Protein AF-0000000068223563 (afdb_homodimer)

Sequence (160 aa):
MSKMTKLEMKSIIRSLLTSSNFVLRIDDLERDFKELVGYELSYNKFKSKSTEEYLRTIPDVCQIQGTGPSALKNNTDARVMSKMTKLEMKSIIRSLLTSSNFVLRIDDLERDFKELVGYELSYNKFKSKSTEEYLRTIPDVCQIQGTGPSALKNNTDARV

Organism: Rhynchophorus ferrugineus (NCBI:txid354439)

Foldseek 3Di:
DPPQDPVNVVVVVVVCVVPDQDWAFLVNVQVVCCVVVVDGDPLVVVVDPDSVRSVVVCVVQWDWDDDDSTTIDGPPPDPD/DPPQDPVNVVVVVVVCVVPDQDWAFLVNVQVVCCVVVVDGDPLVVVVDDDSVRSVVVCVVAWDWDDDDSTTIDGPPPVPD

Structure (mmCIF, N/CA/C/O backbone):
data_AF-0000000068223563-model_v1
#
loop_
_entity.id
_entity.type
_entity.pdbx_description
1 polymer 'HTH OST-type domain-containing protein'
#
loop_
_atom_site.group_PDB
_atom_site.id
_atom_site.type_symbol
_atom_site.label_atom_id
_atom_site.label_alt_id
_atom_site.label_comp_id
_atom_site.label_asym_id
_atom_site.label_entity_id
_atom_site.label_seq_id
_atom_site.pdbx_PDB_ins_code
_atom_site.Cartn_x
_atom_site.Cartn_y
_atom_site.Cartn_z
_atom_site.occupancy
_atom_site.B_iso_or_equiv
_atom_site.auth_seq_id
_atom_site.auth_comp_id
_atom_site.auth_asym_id
_atom_site.auth_atom_id
_atom_site.pdbx_PDB_model_num
ATOM 1 N N . MET A 1 1 ? -9.805 30.484 8.617 1 46.47 1 MET A N 1
ATOM 2 C CA . MET A 1 1 ? -9 29.328 8.258 1 46.47 1 MET A CA 1
ATOM 3 C C . MET A 1 1 ? -8.008 28.984 9.367 1 46.47 1 MET A C 1
ATOM 5 O O . MET A 1 1 ? -7.148 29.797 9.703 1 46.47 1 MET A O 1
ATOM 9 N N . SER A 1 2 ? -8.516 28.234 10.305 1 57.44 2 SER A N 1
ATOM 10 C CA . SER A 1 2 ? -7.848 28 11.578 1 57.44 2 SER A CA 1
ATOM 11 C C . SER A 1 2 ? -6.41 27.531 11.367 1 57.44 2 SER A C 1
ATOM 13 O O . SER A 1 2 ? -6.109 26.859 10.375 1 57.44 2 SER A O 1
ATOM 15 N N . LYS A 1 3 ? -5.422 28.297 11.898 1 77.06 3 LYS A N 1
ATOM 16 C CA . LYS A 1 3 ? -3.973 28.25 11.75 1 77.06 3 LYS A CA 1
ATOM 17 C C . LYS A 1 3 ? -3.416 26.891 12.172 1 77.06 3 LYS A C 1
ATOM 19 O O . LYS A 1 3 ? -3.242 26.625 13.359 1 77.06 3 LYS A O 1
ATOM 24 N N . MET A 1 4 ? -3.672 25.828 11.383 1 87.81 4 MET A N 1
ATOM 25 C CA . MET A 1 4 ? -3.047 24.547 11.727 1 87.81 4 MET A CA 1
ATOM 26 C C . MET A 1 4 ? -1.539 24.703 11.875 1 87.81 4 MET A C 1
ATOM 28 O O . MET A 1 4 ? -0.876 25.266 11.008 1 87.81 4 MET A O 1
ATOM 32 N N . THR A 1 5 ? -1.103 24.359 13.102 1 92.12 5 THR A N 1
ATOM 33 C CA . THR A 1 5 ? 0.333 24.438 13.352 1 92.12 5 THR A CA 1
ATOM 34 C C . THR A 1 5 ? 1.058 23.25 12.719 1 92.12 5 THR A C 1
ATOM 36 O O . THR A 1 5 ? 0.427 22.25 12.344 1 92.12 5 THR A O 1
ATOM 39 N N . LYS A 1 6 ? 2.354 23.359 12.656 1 91.69 6 LYS A N 1
ATOM 40 C CA . LYS A 1 6 ? 3.174 22.281 12.125 1 91.69 6 LYS A CA 1
ATOM 41 C C . LYS A 1 6 ? 3.037 21.016 12.984 1 91.69 6 LYS A C 1
ATOM 43 O O . LYS A 1 6 ? 2.953 19.906 12.461 1 91.69 6 LYS A O 1
ATOM 48 N N . LEU A 1 7 ? 3.002 21.219 14.312 1 94.44 7 LEU A N 1
ATOM 49 C CA . LEU A 1 7 ? 2.883 20.094 15.242 1 94.44 7 LEU A CA 1
ATOM 50 C C . LEU A 1 7 ? 1.538 19.391 15.086 1 94.44 7 LEU A C 1
ATOM 52 O O . LEU A 1 7 ? 1.464 18.172 15.133 1 94.44 7 LEU A O 1
ATOM 56 N N . GLU A 1 8 ? 0.519 20.172 14.922 1 94.12 8 GLU A N 1
ATOM 57 C CA . GLU A 1 8 ? -0.812 19.594 14.719 1 94.12 8 GLU A CA 1
ATOM 58 C C . GLU A 1 8 ? -0.884 18.812 13.414 1 94.12 8 GLU A C 1
ATOM 60 O O . GLU A 1 8 ? -1.431 17.703 13.383 1 94.12 8 GLU A O 1
ATOM 65 N N . MET A 1 9 ? -0.37 19.391 12.352 1 94.38 9 MET A N 1
ATOM 66 C CA . MET A 1 9 ? -0.357 18.703 11.062 1 94.38 9 MET A CA 1
ATOM 67 C C . MET A 1 9 ? 0.389 17.391 11.148 1 94.38 9 MET A C 1
ATOM 69 O O . MET A 1 9 ? -0.107 16.359 10.688 1 94.38 9 MET A O 1
ATOM 73 N N . LYS A 1 10 ? 1.555 17.406 11.797 1 94.44 10 LYS A N 1
ATOM 74 C CA . LYS A 1 10 ? 2.369 16.203 11.992 1 94.44 10 LYS A CA 1
ATOM 75 C C . LYS A 1 10 ? 1.602 15.141 12.758 1 94.44 10 LYS A C 1
ATOM 77 O O . LYS A 1 10 ? 1.634 13.961 12.398 1 94.44 10 LYS A O 1
ATOM 82 N N . SER A 1 11 ? 0.894 15.523 13.766 1 95.81 11 SER A N 1
ATOM 83 C CA . SER A 1 11 ? 0.122 14.602 14.594 1 95.81 11 SER A CA 1
ATOM 84 C C . SER A 1 11 ? -1.007 13.961 13.789 1 95.81 11 SER A C 1
ATOM 86 O O . SER A 1 11 ? -1.275 12.766 13.938 1 95.81 11 SER A O 1
ATOM 88 N N . ILE A 1 12 ? -1.65 14.781 13.008 1 96.31 12 ILE A N 1
ATOM 89 C CA . ILE A 1 12 ? -2.75 14.281 12.188 1 96.31 12 ILE A CA 1
ATOM 90 C C . ILE A 1 12 ? -2.219 13.273 11.18 1 96.31 12 ILE A C 1
ATOM 92 O O . ILE A 1 12 ? -2.795 12.195 11.008 1 96.31 12 ILE A O 1
ATOM 96 N N . ILE A 1 13 ? -1.101 13.594 10.516 1 95.06 13 ILE A N 1
ATOM 97 C CA . ILE A 1 13 ? -0.499 12.695 9.539 1 95.06 13 ILE A CA 1
ATOM 98 C C . ILE A 1 13 ? -0.09 11.391 10.211 1 95.06 13 ILE A C 1
ATOM 100 O O . ILE A 1 13 ? -0.344 10.305 9.688 1 95.06 13 ILE A O 1
ATOM 104 N N . ARG A 1 14 ? 0.455 11.516 11.375 1 94.94 14 ARG A N 1
ATOM 105 C CA . ARG A 1 14 ? 0.812 10.328 12.141 1 94.94 14 ARG A CA 1
ATOM 106 C C . ARG A 1 14 ? -0.417 9.469 12.43 1 94.94 14 ARG A C 1
ATOM 108 O O . ARG A 1 14 ? -0.38 8.242 12.266 1 94.94 14 ARG A O 1
ATOM 115 N N . SER A 1 15 ? -1.496 10.07 12.867 1 95.31 15 SER A N 1
ATOM 116 C CA . SER A 1 15 ? -2.738 9.359 13.164 1 95.31 15 SER A CA 1
ATOM 117 C C . SER A 1 15 ? -3.275 8.641 11.93 1 95.31 15 SER A C 1
ATOM 119 O O . SER A 1 15 ? -3.693 7.488 12.016 1 95.31 15 SER A O 1
ATOM 121 N N . LEU A 1 16 ? -3.26 9.344 10.82 1 94.12 16 LEU A N 1
ATOM 122 C CA . LEU A 1 16 ? -3.76 8.766 9.57 1 94.12 16 LEU A CA 1
ATOM 123 C C . LEU A 1 16 ? -2.898 7.59 9.133 1 94.12 16 LEU A C 1
ATOM 125 O O . LEU A 1 16 ? -3.422 6.551 8.719 1 94.12 16 LEU A O 1
ATOM 129 N N . LEU A 1 17 ? -1.614 7.715 9.219 1 92.06 17 LEU A N 1
ATOM 130 C CA . LEU A 1 17 ? -0.711 6.652 8.797 1 92.06 17 LEU A CA 1
ATOM 131 C C . LEU A 1 17 ? -0.852 5.426 9.688 1 92.06 17 LEU A C 1
ATOM 133 O O . LEU A 1 17 ? -0.76 4.293 9.219 1 92.06 17 LEU A O 1
ATOM 137 N N . THR A 1 18 ? -1.112 5.66 10.961 1 92 18 THR A N 1
ATOM 138 C CA . THR A 1 18 ? -1.263 4.574 11.922 1 92 18 THR A CA 1
ATOM 139 C C . THR A 1 18 ? -2.607 3.875 11.742 1 92 18 THR A C 1
ATOM 141 O O . THR A 1 18 ? -2.723 2.668 11.969 1 92 18 THR A O 1
ATOM 144 N N . SER A 1 19 ? -3.559 4.535 11.227 1 90.81 19 SER A N 1
ATOM 145 C CA . SER A 1 19 ? -4.898 3.98 11.086 1 90.81 19 SER A CA 1
ATOM 146 C C . SER A 1 19 ? -5.129 3.457 9.672 1 90.81 19 SER A C 1
ATOM 148 O O . SER A 1 19 ? -6.082 2.711 9.43 1 90.81 19 SER A O 1
ATOM 150 N N . SER A 1 20 ? -4.355 3.91 8.734 1 86.38 20 SER A N 1
ATOM 151 C CA . SER A 1 20 ? -4.562 3.607 7.324 1 86.38 20 SER A CA 1
ATOM 152 C C . SER A 1 20 ? -4.254 2.145 7.02 1 86.38 20 SER A C 1
ATOM 154 O O . SER A 1 20 ? -3.41 1.534 7.68 1 86.38 20 SER A O 1
ATOM 156 N N . ASN A 1 21 ? -4.949 1.688 5.98 1 79.38 21 ASN A N 1
ATOM 157 C CA . ASN A 1 21 ? -4.633 0.375 5.43 1 79.38 21 ASN A CA 1
ATOM 158 C C . ASN A 1 21 ? -3.475 0.446 4.438 1 79.38 21 ASN A C 1
ATOM 160 O O . ASN A 1 21 ? -3.582 1.098 3.398 1 79.38 21 ASN A O 1
ATOM 164 N N . PHE A 1 22 ? -2.432 -0.048 4.742 1 82.06 22 PHE A N 1
ATOM 165 C CA . PHE A 1 22 ? -1.317 -0.177 3.809 1 82.06 22 PHE A CA 1
ATOM 166 C C . PHE A 1 22 ? -1.54 -1.346 2.857 1 82.06 22 PHE A C 1
ATOM 168 O O . PHE A 1 22 ? -1.974 -2.42 3.277 1 82.06 22 PHE A O 1
ATOM 175 N N . VAL A 1 23 ? -1.379 -1.021 1.624 1 84.25 23 VAL A N 1
ATOM 176 C CA . VAL A 1 23 ? -1.665 -2.033 0.614 1 84.25 23 VAL A CA 1
ATOM 177 C C . VAL A 1 23 ? -0.452 -2.215 -0.295 1 84.25 23 VAL A C 1
ATOM 179 O O . VAL A 1 23 ? 0.414 -1.34 -0.366 1 84.25 23 VAL A O 1
ATOM 182 N N . LEU A 1 24 ? -0.433 -3.377 -0.902 1 87.56 24 LEU A N 1
ATOM 183 C CA . LEU A 1 24 ? 0.516 -3.67 -1.971 1 87.56 24 LEU A CA 1
ATOM 184 C C . LEU A 1 24 ? -0.171 -3.643 -3.332 1 87.56 24 LEU A C 1
ATOM 186 O O . LEU A 1 24 ? -1.256 -4.203 -3.496 1 87.56 24 LEU A O 1
ATOM 190 N N . ARG A 1 25 ? 0.323 -2.854 -4.32 1 84.19 25 ARG A N 1
ATOM 191 C CA . ARG A 1 25 ? -0.25 -2.871 -5.66 1 84.19 25 ARG A CA 1
ATOM 192 C C . ARG A 1 25 ? 0.005 -4.211 -6.348 1 84.19 25 ARG A C 1
ATOM 194 O O . ARG A 1 25 ? 1.053 -4.828 -6.145 1 84.19 25 ARG A O 1
ATOM 201 N N . ILE A 1 26 ? -0.936 -4.621 -7.242 1 89.31 26 ILE A N 1
ATOM 202 C CA . ILE A 1 26 ? -0.831 -5.898 -7.945 1 89.31 26 ILE A CA 1
ATOM 203 C C . ILE A 1 26 ? 0.403 -5.891 -8.844 1 89.31 26 ILE A C 1
ATOM 205 O O . ILE A 1 26 ? 1.102 -6.898 -8.961 1 89.31 26 ILE A O 1
ATOM 209 N N . ASP A 1 27 ? 0.714 -4.75 -9.445 1 89.19 27 ASP A N 1
ATOM 210 C CA . ASP A 1 27 ? 1.879 -4.664 -10.32 1 89.19 27 ASP A CA 1
ATOM 211 C C . ASP A 1 27 ? 3.168 -4.926 -9.539 1 89.19 27 ASP A C 1
ATOM 213 O O . ASP A 1 27 ? 4.117 -5.5 -10.078 1 89.19 27 ASP A O 1
ATOM 217 N N . ASP A 1 28 ? 3.197 -4.434 -8.297 1 88.19 28 ASP A N 1
ATOM 218 C CA . ASP A 1 28 ? 4.348 -4.707 -7.445 1 88.19 28 ASP A CA 1
ATOM 219 C C . ASP A 1 28 ? 4.484 -6.207 -7.176 1 88.19 28 ASP A C 1
ATOM 221 O O . ASP A 1 28 ? 5.59 -6.75 -7.227 1 88.19 28 ASP A O 1
ATOM 225 N N . LEU A 1 29 ? 3.389 -6.816 -6.934 1 91.75 29 LEU A N 1
ATOM 226 C CA . LEU A 1 29 ? 3.398 -8.258 -6.707 1 91.75 29 LEU A CA 1
ATOM 227 C C . LEU A 1 29 ? 3.871 -9 -7.949 1 91.75 29 LEU A C 1
ATOM 229 O O . LEU A 1 29 ? 4.68 -9.93 -7.855 1 91.75 29 LEU A O 1
ATOM 233 N N . GLU A 1 30 ? 3.35 -8.578 -9.094 1 93.94 30 GLU A N 1
ATOM 234 C CA . GLU A 1 30 ? 3.748 -9.195 -10.352 1 93.94 30 GLU A CA 1
ATOM 235 C C . GLU A 1 30 ? 5.25 -9.047 -10.586 1 93.94 30 GLU A C 1
ATOM 237 O O . GLU A 1 30 ? 5.914 -10 -11 1 93.94 30 GLU A O 1
ATOM 242 N N . ARG A 1 31 ? 5.715 -7.855 -10.312 1 93.75 31 ARG A N 1
ATOM 243 C CA . ARG A 1 31 ? 7.145 -7.586 -10.461 1 93.75 31 ARG A CA 1
ATOM 244 C C . ARG A 1 31 ? 7.965 -8.453 -9.516 1 93.75 31 ARG A C 1
ATOM 246 O O . ARG A 1 31 ? 8.93 -9.102 -9.938 1 93.75 31 ARG A O 1
ATOM 253 N N . ASP A 1 32 ? 7.625 -8.516 -8.242 1 93.5 32 ASP A N 1
ATOM 254 C CA . ASP A 1 32 ? 8.336 -9.312 -7.246 1 93.5 32 ASP A CA 1
ATOM 255 C C . ASP A 1 32 ? 8.297 -10.797 -7.602 1 93.5 32 ASP A C 1
ATOM 257 O O . ASP A 1 32 ? 9.297 -11.5 -7.43 1 93.5 32 ASP A O 1
ATOM 261 N N . PHE A 1 33 ? 7.16 -11.227 -8.094 1 96.19 33 PHE A N 1
ATOM 262 C CA . PHE A 1 33 ? 7.012 -12.617 -8.5 1 96.19 33 PHE A CA 1
ATOM 263 C C . PHE A 1 33 ? 7.969 -12.945 -9.641 1 96.19 33 PHE A C 1
ATOM 265 O O . PHE A 1 33 ? 8.703 -13.938 -9.578 1 96.19 33 PHE A O 1
ATOM 272 N N . LYS A 1 34 ? 7.992 -12.18 -10.695 1 96.44 34 LYS A N 1
ATOM 273 C CA . LYS A 1 34 ? 8.867 -12.375 -11.852 1 96.44 34 LYS A CA 1
ATOM 274 C C . LYS A 1 34 ? 10.336 -12.367 -11.438 1 96.44 34 LYS A C 1
ATOM 276 O O . LYS A 1 34 ? 11.133 -13.172 -11.922 1 96.44 34 LYS A O 1
ATOM 281 N N . GLU A 1 35 ? 10.633 -11.477 -10.555 1 95.75 35 GLU A N 1
ATOM 282 C CA . GLU A 1 35 ? 12.008 -11.383 -10.078 1 95.75 35 GLU A CA 1
ATOM 283 C C . GLU A 1 35 ? 12.406 -12.633 -9.297 1 95.75 35 GLU A C 1
ATOM 285 O O . GLU A 1 35 ? 13.539 -13.102 -9.398 1 95.75 35 GLU A O 1
ATOM 290 N N . LEU A 1 36 ? 11.5 -13.18 -8.508 1 94.44 36 LEU A N 1
ATOM 291 C CA . LEU A 1 36 ? 11.758 -14.328 -7.645 1 94.44 36 LEU A CA 1
ATOM 292 C C . LEU A 1 36 ? 11.742 -15.625 -8.453 1 94.44 36 LEU A C 1
ATOM 294 O O . LEU A 1 36 ? 12.617 -16.484 -8.281 1 94.44 36 LEU A O 1
ATOM 298 N N . VAL A 1 37 ? 10.766 -15.805 -9.305 1 94.56 37 VAL 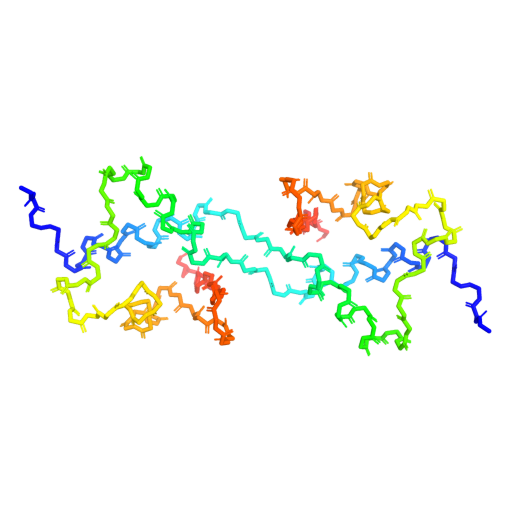A N 1
ATOM 299 C CA . VAL A 1 37 ? 10.516 -17.078 -9.969 1 94.56 37 VAL A CA 1
ATOM 300 C C . VAL A 1 37 ? 11.141 -17.062 -11.367 1 94.56 37 VAL A C 1
ATOM 302 O O . VAL A 1 37 ? 11.531 -18.109 -11.883 1 94.56 37 VAL A O 1
ATOM 305 N N . GLY A 1 38 ? 11.18 -15.883 -12.016 1 94.62 38 GLY A N 1
ATOM 306 C CA . GLY A 1 38 ? 11.805 -15.75 -13.32 1 94.62 38 GLY A CA 1
ATOM 307 C C . GLY A 1 38 ? 10.805 -15.695 -14.461 1 94.62 38 GLY A C 1
ATOM 308 O O . GLY A 1 38 ? 11.172 -15.445 -15.602 1 94.62 38 GLY A O 1
ATOM 309 N N . TYR A 1 39 ? 9.602 -16.062 -14.203 1 92.44 39 TYR A N 1
ATOM 310 C CA . TYR A 1 39 ? 8.547 -15.953 -15.211 1 92.44 39 TYR A CA 1
ATOM 311 C C . TYR A 1 39 ? 7.32 -15.25 -14.656 1 92.44 39 TYR A C 1
ATOM 313 O O . TYR A 1 39 ? 7.211 -15.047 -13.445 1 92.44 39 TYR A O 1
ATOM 321 N N . GLU A 1 40 ? 6.418 -14.812 -15.586 1 94.12 40 GLU A N 1
ATOM 322 C CA . GLU A 1 40 ? 5.199 -14.109 -15.195 1 94.12 40 GLU A CA 1
ATOM 323 C C . GLU A 1 40 ? 4.254 -15.031 -14.438 1 94.12 40 GLU A C 1
ATOM 325 O O . GLU A 1 40 ? 4.297 -16.25 -14.602 1 94.12 40 GLU A O 1
ATOM 330 N N . LEU A 1 41 ? 3.398 -14.375 -13.586 1 93.94 41 LEU A N 1
ATOM 331 C CA . LEU A 1 41 ? 2.381 -15.133 -12.875 1 93.94 41 LEU A CA 1
ATOM 332 C C . LEU A 1 41 ? 1.484 -15.891 -13.844 1 93.94 41 LEU A C 1
ATOM 334 O O . LEU A 1 41 ? 0.933 -15.305 -14.773 1 93.94 41 LEU A O 1
ATOM 338 N N . SER A 1 42 ? 1.405 -17.188 -13.75 1 92.69 42 SER A N 1
ATOM 339 C CA . SER A 1 42 ? 0.696 -18.078 -14.672 1 92.69 42 SER A CA 1
ATOM 340 C C . SER A 1 42 ? -0.788 -18.156 -14.336 1 92.69 42 SER A C 1
ATOM 342 O O . SER A 1 42 ? -1.352 -19.234 -14.234 1 92.69 42 SER A O 1
ATOM 344 N N . TYR A 1 43 ? -1.493 -17.016 -14.133 1 92.38 43 TYR A N 1
ATOM 345 C CA . TYR A 1 43 ? -2.902 -17 -13.758 1 92.38 43 TYR A CA 1
ATOM 346 C C . TYR A 1 43 ? -3.756 -17.688 -14.82 1 92.38 43 TYR A C 1
ATOM 348 O O . TYR A 1 43 ? -4.801 -18.266 -14.508 1 92.38 43 TYR A O 1
ATOM 356 N N . ASN A 1 44 ? -3.262 -17.703 -16.125 1 92.5 44 ASN A N 1
ATOM 357 C CA . ASN A 1 44 ? -4.023 -18.281 -17.219 1 92.5 44 ASN A CA 1
ATOM 358 C C . ASN A 1 44 ? -4.141 -19.797 -17.078 1 92.5 44 ASN A C 1
ATOM 360 O O . ASN A 1 44 ? -5.129 -20.391 -17.516 1 92.5 44 ASN A O 1
ATOM 364 N N . LYS A 1 45 ? -3.229 -20.359 -16.5 1 92.19 45 LYS A N 1
ATOM 365 C CA . LYS A 1 45 ? -3.23 -21.797 -16.266 1 92.19 45 LYS A CA 1
ATOM 366 C C . LYS A 1 45 ? -4.324 -22.188 -15.273 1 92.19 45 LYS A C 1
ATOM 368 O O . LYS A 1 45 ? -4.734 -23.344 -15.219 1 92.19 45 LYS A O 1
ATOM 373 N N . PHE A 1 46 ? -4.828 -21.266 -14.57 1 93.12 46 PHE A N 1
ATOM 374 C CA . PHE A 1 46 ? -5.812 -21.547 -13.531 1 93.12 46 PHE A CA 1
ATOM 375 C C . PHE A 1 46 ? -7.145 -20.875 -13.859 1 93.12 46 PHE A C 1
ATOM 377 O O . PHE A 1 46 ? -7.867 -20.453 -12.961 1 93.12 46 PHE A O 1
ATOM 384 N N . LYS A 1 47 ? -7.43 -20.625 -15.047 1 93.06 47 LYS A N 1
ATOM 385 C CA . LYS A 1 47 ? -8.719 -20.188 -15.578 1 93.06 47 LYS A CA 1
ATOM 386 C C . LYS A 1 47 ? -9.023 -18.75 -15.188 1 93.06 47 LYS A C 1
ATOM 388 O O . LYS A 1 47 ? -10.18 -18.391 -14.961 1 93.06 47 LYS A O 1
ATOM 393 N N . SER A 1 48 ? -8 -18.016 -14.945 1 94.69 48 SER A N 1
ATOM 394 C CA . SER A 1 48 ? -8.172 -16.578 -14.672 1 94.69 48 SER A CA 1
ATOM 395 C C . SER A 1 48 ? -7.684 -15.734 -15.844 1 94.69 48 SER A C 1
ATOM 397 O O . SER A 1 48 ? -6.75 -16.125 -16.547 1 94.69 48 SER A O 1
ATOM 399 N N . LYS A 1 49 ? -8.305 -14.617 -15.953 1 94.12 49 LYS A N 1
ATOM 400 C CA . LYS A 1 49 ? -7.988 -13.75 -17.094 1 94.12 49 LYS A CA 1
ATOM 401 C C . LYS A 1 49 ? -6.992 -12.664 -16.688 1 94.12 49 LYS A C 1
ATOM 403 O O . LYS A 1 49 ? -6.5 -11.922 -17.547 1 94.12 49 LYS A O 1
ATOM 408 N N . SER A 1 50 ? -6.75 -12.477 -15.398 1 92.62 50 SER A N 1
ATOM 409 C CA . SER A 1 50 ? -5.82 -11.477 -14.875 1 92.62 50 SER A CA 1
ATOM 410 C C . SER A 1 50 ? -5.285 -11.883 -13.508 1 92.62 50 SER A C 1
ATOM 412 O O . SER A 1 50 ? -5.832 -12.781 -12.867 1 92.62 50 SER A O 1
ATOM 414 N N . THR A 1 51 ? -4.203 -11.281 -13.148 1 93.19 51 THR A N 1
ATOM 415 C CA . THR A 1 51 ? -3.662 -11.484 -11.812 1 93.19 51 THR A CA 1
ATOM 416 C C . THR A 1 51 ? -4.707 -11.164 -10.75 1 93.19 51 THR A C 1
ATOM 418 O O . THR A 1 51 ? -4.871 -11.914 -9.781 1 93.19 51 THR A O 1
ATOM 421 N N . GLU A 1 52 ? -5.379 -10.039 -10.938 1 92.25 52 GLU A N 1
ATOM 422 C CA . GLU A 1 52 ? -6.426 -9.648 -9.992 1 92.25 52 GLU A CA 1
ATOM 423 C C . GLU A 1 52 ? -7.465 -10.758 -9.836 1 92.25 52 GLU A C 1
ATOM 425 O O . GLU A 1 52 ? -7.816 -11.125 -8.711 1 92.25 52 GLU A O 1
ATOM 430 N N . GLU A 1 53 ? -7.938 -11.258 -10.984 1 92.19 53 GLU A N 1
ATOM 431 C CA . GLU A 1 53 ? -8.93 -12.328 -10.945 1 92.19 53 GLU A CA 1
ATOM 432 C C . GLU A 1 53 ? -8.398 -13.547 -10.203 1 92.19 53 GLU A C 1
ATOM 434 O O . GLU A 1 53 ? -9.102 -14.133 -9.367 1 92.19 53 GLU A O 1
ATOM 439 N N . TYR A 1 54 ? -7.184 -13.945 -10.516 1 94.25 54 TYR A N 1
ATOM 440 C CA . TYR A 1 54 ? -6.578 -15.086 -9.836 1 94.25 54 TYR A CA 1
ATOM 441 C C . TYR A 1 54 ? -6.516 -14.867 -8.336 1 94.25 54 TYR A C 1
ATOM 443 O O . TYR A 1 54 ? -6.875 -15.75 -7.551 1 94.25 54 TYR A O 1
ATOM 451 N N . LEU A 1 55 ? -6.121 -13.703 -7.863 1 93.88 55 LEU A N 1
ATOM 452 C CA . LEU A 1 55 ? -5.953 -13.383 -6.449 1 93.88 55 LEU A CA 1
ATOM 453 C C . LEU A 1 55 ? -7.289 -13.461 -5.715 1 93.88 55 LEU A C 1
ATOM 455 O O . LEU A 1 55 ? -7.336 -13.828 -4.539 1 93.88 55 LEU A O 1
ATOM 459 N N . ARG A 1 56 ? -8.336 -13.188 -6.395 1 92.69 56 ARG A N 1
ATOM 460 C CA . ARG A 1 56 ? -9.664 -13.266 -5.789 1 92.69 56 ARG A CA 1
ATOM 461 C C . ARG A 1 56 ? -10.062 -14.711 -5.52 1 92.69 56 ARG A C 1
ATOM 463 O O . ARG A 1 56 ? -10.984 -14.977 -4.746 1 92.69 56 ARG A O 1
ATOM 470 N N . THR A 1 57 ? -9.422 -15.672 -6.191 1 93.94 57 THR A N 1
ATOM 471 C CA . THR A 1 57 ? -9.734 -17.078 -5.992 1 93.94 57 THR A CA 1
ATOM 472 C C . THR A 1 57 ? -9.016 -17.625 -4.766 1 93.94 57 THR A C 1
ATOM 474 O O . THR A 1 57 ? -9.297 -18.75 -4.324 1 93.94 57 THR A O 1
ATOM 477 N N . ILE A 1 58 ? -8.109 -16.906 -4.215 1 93.81 58 ILE A N 1
ATOM 478 C CA . ILE A 1 58 ? -7.371 -17.359 -3.047 1 93.81 58 ILE A CA 1
ATOM 479 C C . ILE A 1 58 ? -7.555 -16.375 -1.896 1 93.81 58 ILE A C 1
ATOM 481 O O . ILE A 1 58 ? -6.582 -15.828 -1.377 1 93.81 58 ILE A O 1
ATOM 485 N N . PRO A 1 59 ? -8.734 -16.203 -1.322 1 91.88 59 PRO A N 1
ATOM 486 C CA . PRO A 1 59 ? -9.031 -15.234 -0.272 1 91.88 59 PRO A CA 1
ATOM 487 C C . PRO A 1 59 ? -8.367 -15.578 1.061 1 91.88 59 PRO A C 1
ATOM 489 O O . PRO A 1 59 ? -8.266 -14.719 1.944 1 91.88 59 PRO A O 1
ATOM 492 N N . ASP A 1 60 ? -7.926 -16.797 1.144 1 92.06 60 ASP A N 1
ATOM 493 C CA . ASP A 1 60 ? -7.211 -17.203 2.352 1 92.06 60 ASP A CA 1
ATOM 494 C C . ASP A 1 60 ? -5.801 -16.625 2.377 1 92.06 60 ASP A C 1
ATOM 496 O O . ASP A 1 60 ? -5.152 -16.609 3.426 1 92.06 60 ASP A O 1
ATOM 500 N N . VAL A 1 61 ? -5.289 -16.062 1.309 1 93.31 61 VAL A N 1
ATOM 501 C CA . VAL A 1 61 ? -3.934 -15.539 1.189 1 93.31 61 VAL A CA 1
ATOM 502 C C . VAL A 1 61 ? -3.973 -14.016 1.178 1 93.31 61 VAL A C 1
ATOM 504 O O . VAL A 1 61 ? -3.133 -13.359 1.801 1 93.31 61 V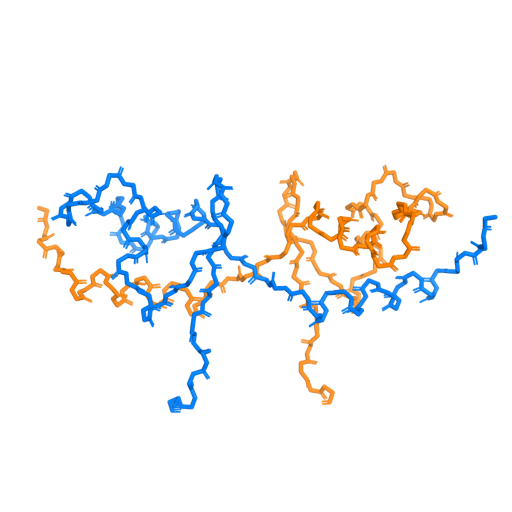AL A O 1
ATOM 507 N N . CYS A 1 62 ? -4.941 -13.445 0.463 1 92.44 62 CYS A N 1
ATOM 508 C CA . CYS A 1 62 ? -4.984 -11.992 0.34 1 92.44 62 CYS A CA 1
ATOM 509 C C . CYS A 1 62 ? -6.402 -11.516 0.056 1 92.44 62 CYS A C 1
ATOM 511 O O . CYS A 1 62 ? -7.27 -12.305 -0.314 1 92.44 62 CYS A O 1
ATOM 513 N N . GLN A 1 63 ? -6.566 -10.227 0.326 1 90.19 63 GLN A N 1
ATOM 514 C CA . GLN A 1 63 ? -7.812 -9.539 0.017 1 90.19 63 GLN A CA 1
ATOM 515 C C . GLN A 1 63 ? -7.578 -8.383 -0.953 1 90.19 63 GLN A C 1
ATOM 517 O O . GLN A 1 63 ? -6.633 -7.609 -0.788 1 90.19 63 GLN A O 1
ATOM 522 N N . ILE A 1 64 ? -8.281 -8.406 -1.961 1 88.19 64 ILE A N 1
ATOM 523 C CA . ILE A 1 64 ? -8.188 -7.352 -2.963 1 88.19 64 ILE A CA 1
ATOM 524 C C . ILE A 1 64 ? -9.086 -6.188 -2.566 1 88.19 64 ILE A C 1
ATOM 526 O O . ILE A 1 64 ? -10.258 -6.383 -2.229 1 88.19 64 ILE A O 1
ATOM 530 N N . GLN A 1 65 ? -8.406 -5.055 -2.43 1 81.94 65 GLN A N 1
ATOM 531 C CA . GLN A 1 65 ? -9.164 -3.844 -2.139 1 81.94 65 GLN A CA 1
ATOM 532 C C . GLN A 1 65 ? -9.383 -3.014 -3.4 1 81.94 65 GLN A C 1
ATOM 534 O O . GLN A 1 65 ? -8.43 -2.695 -4.113 1 81.94 65 GLN A O 1
ATOM 539 N N . GLY A 1 66 ? -10.68 -2.383 -3.617 1 72.62 66 GLY A N 1
ATOM 540 C CA . GLY A 1 66 ? -11 -1.408 -4.648 1 72.62 66 GLY A CA 1
ATOM 541 C C . GLY A 1 66 ? -11.102 -2.016 -6.035 1 72.62 66 GLY A C 1
ATOM 542 O O . GLY A 1 66 ? -11.141 -3.24 -6.18 1 72.62 66 GLY A O 1
ATOM 543 N N . THR A 1 67 ? -11.516 -0.977 -7.027 1 57.78 67 THR A N 1
ATOM 544 C CA . THR A 1 67 ? -11.617 -1.271 -8.453 1 57.78 67 THR A CA 1
ATOM 545 C C . THR A 1 67 ? -10.484 -0.593 -9.227 1 57.78 67 THR A C 1
ATOM 547 O O . THR A 1 67 ? -9.945 0.423 -8.781 1 57.78 67 THR A O 1
ATOM 550 N N . GLY A 1 68 ? -9.633 -1.269 -10.391 1 54.56 68 GLY A N 1
ATOM 551 C CA . GLY A 1 68 ? -8.5 -0.799 -11.172 1 54.56 68 GLY A CA 1
ATOM 552 C C . GLY A 1 68 ? -7.172 -1.371 -10.703 1 54.56 68 GLY A C 1
ATOM 553 O O . GLY A 1 68 ? -7.113 -2.512 -10.242 1 54.56 68 GLY A O 1
ATOM 554 N N . PRO A 1 69 ? -6.012 -0.454 -10.875 1 57.59 69 PRO A N 1
ATOM 555 C CA . PRO A 1 69 ? -4.863 -1.198 -10.359 1 57.59 69 PRO A CA 1
ATOM 556 C C . PRO A 1 69 ? -5.031 -1.595 -8.891 1 57.59 69 PRO A C 1
ATOM 558 O O . PRO A 1 69 ? -5.023 -0.731 -8.008 1 57.59 69 PRO A O 1
ATOM 561 N N . SER A 1 70 ? -5.812 -2.629 -8.586 1 64.94 70 SER A N 1
ATOM 562 C CA . SER A 1 70 ? -6.246 -3.166 -7.301 1 64.94 70 SER A CA 1
ATOM 563 C C . SER A 1 70 ? -5.07 -3.309 -6.34 1 64.94 70 SER A C 1
ATOM 565 O O . SER A 1 70 ? -3.93 -3.494 -6.766 1 64.94 70 SER A O 1
ATOM 567 N N . ALA A 1 71 ? -5.355 -2.908 -5.125 1 76.69 71 ALA A N 1
ATOM 568 C CA . ALA A 1 71 ? -4.402 -3.08 -4.031 1 76.69 71 ALA A CA 1
ATOM 569 C C . ALA A 1 71 ? -4.668 -4.371 -3.268 1 76.69 71 ALA A C 1
ATOM 571 O O . ALA A 1 71 ? -5.789 -4.883 -3.271 1 76.69 71 ALA A O 1
ATOM 572 N N . LEU A 1 72 ? -3.566 -4.969 -2.871 1 79.94 72 LEU A N 1
ATOM 573 C CA . LEU A 1 72 ? -3.604 -6.207 -2.102 1 79.94 72 LEU A CA 1
ATOM 574 C C . LEU A 1 72 ? -3.297 -5.941 -0.632 1 79.94 72 LEU A C 1
ATOM 576 O O . LEU A 1 72 ? -2.412 -5.145 -0.311 1 79.94 72 LEU A O 1
ATOM 580 N N . LYS A 1 73 ? -4.152 -6.449 0.282 1 80 73 LYS A N 1
ATOM 581 C CA . LYS A 1 73 ? -3.832 -6.551 1.703 1 80 73 LYS A CA 1
ATOM 582 C C . LYS A 1 73 ? -3.443 -7.977 2.076 1 80 73 LYS A C 1
ATOM 584 O O . LYS A 1 73 ? -4.066 -8.938 1.619 1 80 73 LYS A O 1
ATOM 589 N N . ASN A 1 74 ? -2.223 -8.07 2.736 1 75.44 74 ASN A N 1
ATOM 590 C CA . ASN A 1 74 ? -1.832 -9.391 3.225 1 75.44 74 ASN A CA 1
ATOM 591 C C . ASN A 1 74 ? -2.777 -9.891 4.316 1 75.44 74 ASN A C 1
ATOM 593 O O . ASN A 1 74 ? -3.145 -9.133 5.215 1 75.44 74 ASN A O 1
ATOM 597 N N . ASN A 1 75 ? -3.537 -11.039 4.262 1 69 75 ASN A N 1
ATOM 598 C CA . ASN A 1 75 ? -4.371 -11.625 5.305 1 69 75 ASN A CA 1
ATOM 599 C C . ASN A 1 75 ? -3.529 -12.305 6.379 1 69 75 ASN A C 1
ATOM 601 O O . ASN A 1 75 ? -4.07 -12.93 7.289 1 69 75 ASN A O 1
ATOM 605 N N . THR A 1 76 ? -2.338 -12.078 6.652 1 53.47 76 THR A N 1
ATOM 606 C CA . THR A 1 76 ? -1.597 -12.766 7.703 1 53.47 76 THR A CA 1
ATOM 607 C C . THR A 1 76 ? -2.109 -12.359 9.078 1 53.47 76 THR A C 1
ATOM 609 O O . THR A 1 76 ? -1.881 -11.234 9.531 1 53.47 76 THR A O 1
ATOM 612 N N . ASP A 1 77 ? -3.406 -12.078 9.469 1 41.94 77 ASP A N 1
ATOM 613 C CA . ASP A 1 77 ? -3.75 -12.062 10.891 1 41.94 77 ASP A CA 1
ATOM 614 C C . ASP A 1 77 ? -2.82 -12.977 11.688 1 41.94 77 ASP A C 1
ATOM 616 O O . ASP A 1 77 ? -2.631 -12.781 12.891 1 41.94 77 ASP A O 1
ATOM 620 N N . ALA A 1 78 ? -2.938 -14.383 11.523 1 31.47 78 ALA A N 1
ATOM 621 C CA . ALA A 1 78 ? -2.957 -15.43 12.531 1 31.47 78 ALA A CA 1
ATOM 622 C C . ALA A 1 78 ? -1.63 -15.5 13.281 1 31.47 78 ALA A C 1
ATOM 624 O O . ALA A 1 78 ? -0.591 -15.102 12.75 1 31.47 78 ALA A O 1
ATOM 625 N N . ARG A 1 79 ? -1.701 -15.523 14.609 1 25.16 79 ARG A N 1
ATOM 626 C CA . ARG A 1 79 ? -1.246 -16.484 15.602 1 25.16 79 ARG A CA 1
ATOM 627 C C . ARG A 1 79 ? -0.876 -17.812 14.945 1 25.16 79 ARG A C 1
ATOM 629 O O . ARG A 1 79 ? -1.752 -18.547 14.484 1 25.16 79 ARG A O 1
ATOM 636 N N . VAL A 1 80 ? -0.273 -17.734 13.789 1 17.86 80 VAL A N 1
ATOM 637 C CA . VAL A 1 80 ? 0.292 -19.078 13.781 1 17.86 80 VAL A CA 1
ATOM 638 C C . VAL A 1 80 ? 1.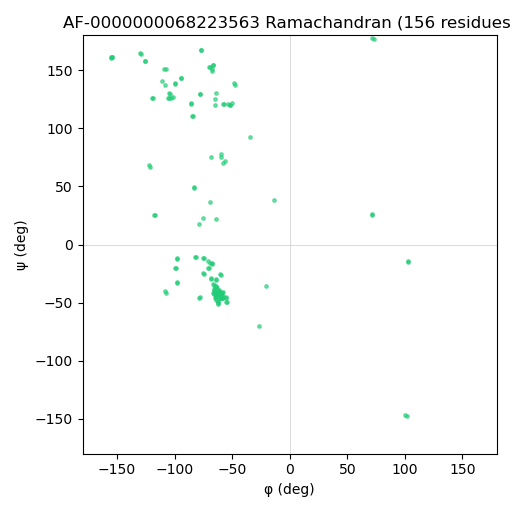153 -19.281 15.031 1 17.86 80 VAL A C 1
ATOM 640 O O . VAL A 1 80 ? 1.806 -18.344 15.5 1 17.86 80 VAL A O 1
ATOM 643 N N . MET B 1 1 ? 8.922 -25.875 -19.203 1 47.38 1 MET B N 1
ATOM 644 C CA . MET B 1 1 ? 8.297 -24.906 -18.297 1 47.38 1 MET B CA 1
ATOM 645 C C . MET B 1 1 ? 7.598 -25.625 -17.141 1 47.38 1 MET B C 1
ATOM 647 O O . MET B 1 1 ? 6.691 -26.422 -17.359 1 47.38 1 MET B O 1
ATOM 651 N N . SER B 1 2 ? 8.383 -25.859 -16.156 1 57.5 2 SER B N 1
ATOM 652 C CA . SER B 1 2 ? 8.016 -26.734 -15.055 1 57.5 2 SER B CA 1
ATOM 653 C C . SER B 1 2 ? 6.648 -26.375 -14.484 1 57.5 2 SER B C 1
ATOM 655 O O . SER B 1 2 ? 6.242 -25.203 -14.531 1 57.5 2 SER B O 1
ATOM 657 N N . LYS B 1 3 ? 5.691 -27.312 -14.484 1 77.31 3 LYS B N 1
ATOM 658 C CA . LYS B 1 3 ? 4.262 -27.281 -14.195 1 77.31 3 LYS B CA 1
ATOM 659 C C . LYS B 1 3 ? 4 -26.734 -12.797 1 77.31 3 LYS B C 1
ATOM 661 O O . LYS B 1 3 ? 4.164 -27.438 -11.805 1 77.31 3 LYS B O 1
ATOM 666 N N . MET B 1 4 ? 4.199 -25.406 -12.602 1 88 4 MET B N 1
ATOM 667 C CA . MET B 1 4 ? 3.836 -24.844 -11.297 1 88 4 MET B CA 1
ATOM 668 C C . MET B 1 4 ? 2.408 -25.234 -10.93 1 88 4 MET B C 1
ATOM 670 O O . MET B 1 4 ? 1.484 -25.047 -11.719 1 88 4 MET B O 1
ATOM 674 N N . THR B 1 5 ? 2.344 -25.938 -9.797 1 92.12 5 THR B N 1
ATOM 675 C CA . THR B 1 5 ? 1.02 -26.328 -9.328 1 92.12 5 THR B CA 1
ATOM 676 C C . THR B 1 5 ? 0.306 -25.141 -8.68 1 92.12 5 THR B C 1
ATOM 678 O O . THR B 1 5 ? 0.933 -24.125 -8.359 1 92.12 5 THR B O 1
ATOM 681 N N . LYS B 1 6 ? -0.983 -25.328 -8.469 1 91.81 6 LYS B N 1
ATOM 682 C CA . LYS B 1 6 ? -1.771 -24.297 -7.801 1 91.81 6 LYS B CA 1
ATOM 683 C C . LYS B 1 6 ? -1.276 -24.062 -6.375 1 91.81 6 LYS B C 1
ATOM 685 O O . LYS B 1 6 ? -1.193 -22.922 -5.918 1 91.81 6 LYS B O 1
ATOM 690 N N . LEU B 1 7 ? -0.929 -25.172 -5.676 1 94.5 7 LEU B N 1
ATOM 691 C CA . LEU B 1 7 ? -0.448 -25.078 -4.301 1 94.5 7 LEU B CA 1
ATOM 692 C C . LEU B 1 7 ? 0.886 -24.344 -4.234 1 94.5 7 LEU B C 1
ATOM 694 O O . LEU B 1 7 ? 1.115 -23.547 -3.32 1 94.5 7 LEU B O 1
ATOM 698 N N . GLU B 1 8 ? 1.731 -24.625 -5.168 1 94.12 8 GLU B N 1
ATOM 699 C CA . GLU B 1 8 ? 3.023 -23.953 -5.227 1 94.12 8 GLU B CA 1
ATOM 700 C C . GLU B 1 8 ? 2.855 -22.453 -5.488 1 94.12 8 GLU B C 1
ATOM 702 O O . GLU B 1 8 ? 3.504 -21.641 -4.84 1 94.12 8 GLU B O 1
ATOM 707 N N . MET B 1 9 ? 2.025 -22.141 -6.469 1 94.38 9 MET B N 1
A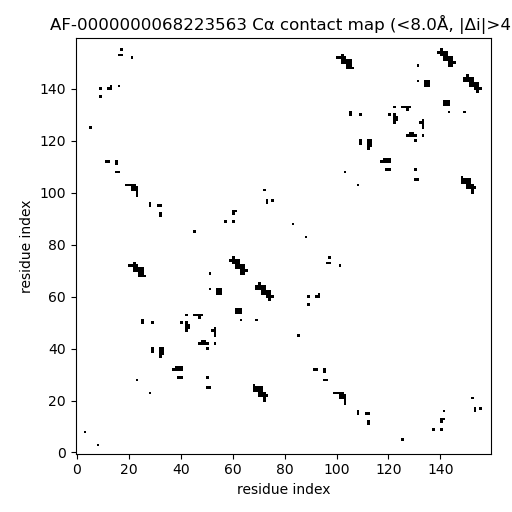TOM 708 C CA . MET B 1 9 ? 1.769 -20.734 -6.789 1 94.38 9 MET B CA 1
ATOM 709 C C . MET B 1 9 ? 1.231 -20 -5.57 1 94.38 9 MET B C 1
ATOM 711 O O . MET B 1 9 ? 1.709 -18.906 -5.242 1 94.38 9 MET B O 1
ATOM 715 N N . LYS B 1 10 ? 0.277 -20.609 -4.887 1 94.44 10 LYS B N 1
ATOM 716 C CA . LYS B 1 10 ? -0.316 -20.047 -3.684 1 94.44 10 LYS B CA 1
ATOM 717 C C . LYS B 1 10 ? 0.742 -19.797 -2.611 1 94.44 10 LYS B C 1
ATOM 719 O O . LYS B 1 10 ? 0.757 -18.734 -1.976 1 94.44 10 LYS B O 1
ATOM 724 N N . SER B 1 11 ? 1.642 -20.688 -2.428 1 95.88 11 SER B N 1
ATOM 725 C CA . SER B 1 11 ? 2.697 -20.594 -1.426 1 95.88 11 SER B CA 1
ATOM 726 C C . SER B 1 11 ? 3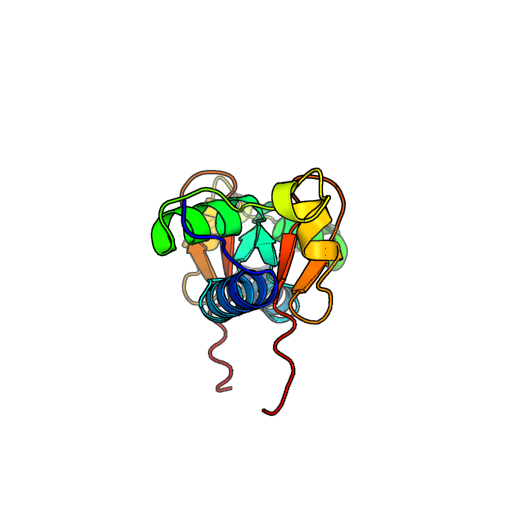.656 -19.453 -1.753 1 95.88 11 SER B C 1
ATOM 728 O O . SER B 1 11 ? 4.09 -18.719 -0.858 1 95.88 11 SER B O 1
ATOM 730 N N . ILE B 1 12 ? 3.977 -19.359 -3.029 1 96.31 12 ILE B N 1
ATOM 731 C CA . ILE B 1 12 ? 4.883 -18.297 -3.463 1 96.31 12 ILE B CA 1
ATOM 732 C C . ILE B 1 12 ? 4.234 -16.938 -3.229 1 96.31 12 ILE B C 1
ATOM 734 O O . ILE B 1 12 ? 4.871 -16.016 -2.701 1 96.31 12 ILE B O 1
ATOM 738 N N . ILE B 1 13 ? 2.955 -16.797 -3.592 1 95.06 13 ILE B N 1
ATOM 739 C CA . ILE B 1 13 ? 2.23 -15.547 -3.406 1 95.06 13 ILE B CA 1
ATOM 740 C C . ILE B 1 13 ? 2.16 -15.203 -1.92 1 95.06 13 ILE B C 1
ATOM 742 O O . ILE B 1 13 ? 2.395 -14.062 -1.527 1 95.06 13 ILE B O 1
ATOM 746 N N . ARG B 1 14 ? 1.917 -16.188 -1.13 1 95 14 ARG B N 1
ATOM 747 C CA . ARG B 1 14 ? 1.905 -15.992 0.316 1 95 14 ARG B CA 1
ATOM 748 C C . ARG B 1 14 ? 3.256 -15.484 0.809 1 95 14 ARG B C 1
ATOM 750 O O . ARG B 1 14 ? 3.316 -14.539 1.605 1 95 14 ARG B O 1
ATOM 757 N N . SER B 1 15 ? 4.332 -16.078 0.361 1 95.44 15 SER B N 1
ATOM 758 C CA . SER B 1 15 ? 5.684 -15.688 0.75 1 95.44 15 SER B CA 1
ATOM 759 C C . SER B 1 15 ? 5.969 -14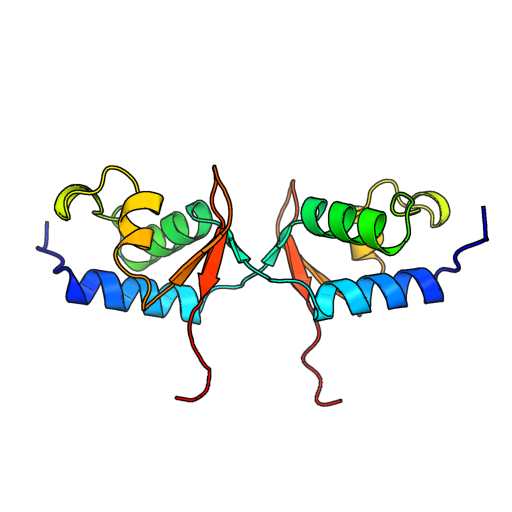.242 0.356 1 95.44 15 SER B C 1
ATOM 761 O O . SER B 1 15 ? 6.523 -13.477 1.147 1 95.44 15 SER B O 1
ATOM 763 N N . LEU B 1 16 ? 5.605 -13.898 -0.86 1 94.06 16 LEU B N 1
ATOM 764 C CA . LEU B 1 16 ? 5.84 -12.547 -1.359 1 94.06 16 LEU B CA 1
ATOM 765 C C . LEU B 1 16 ? 5.035 -11.531 -0.56 1 94.06 16 LEU B C 1
ATOM 767 O O . LEU B 1 16 ? 5.551 -10.477 -0.194 1 94.06 16 LEU B O 1
ATOM 771 N N . LEU B 1 17 ? 3.797 -11.828 -0.263 1 92.06 17 LEU B N 1
ATOM 772 C CA . LEU B 1 17 ? 2.941 -10.906 0.471 1 92.06 17 LEU B CA 1
ATOM 773 C C . LEU B 1 17 ? 3.441 -10.719 1.899 1 92.06 17 LEU B C 1
ATOM 775 O O . LEU B 1 17 ? 3.354 -9.617 2.453 1 92.06 17 LEU B O 1
ATOM 779 N N . THR B 1 18 ? 4 -11.773 2.467 1 92 18 THR B N 1
ATOM 780 C CA . THR B 1 18 ? 4.504 -11.727 3.834 1 92 18 THR B CA 1
ATOM 781 C C . THR B 1 18 ? 5.832 -10.969 3.893 1 92 18 THR B C 1
ATOM 783 O O . THR B 1 18 ? 6.137 -10.312 4.891 1 92 18 THR B O 1
ATOM 786 N N . SER B 1 19 ? 6.551 -10.914 2.836 1 90.81 19 SER B N 1
ATOM 787 C CA . SER B 1 19 ? 7.863 -10.281 2.811 1 90.81 19 SER B CA 1
ATOM 788 C C . SER B 1 19 ? 7.789 -8.875 2.229 1 90.81 19 SER B C 1
ATOM 790 O O . SER B 1 19 ? 8.727 -8.086 2.375 1 90.81 19 SER B O 1
ATOM 792 N N . SER B 1 20 ? 6.746 -8.594 1.484 1 86.31 20 SER B N 1
ATOM 793 C CA . SER B 1 20 ? 6.621 -7.336 0.751 1 86.31 20 SER B CA 1
ATOM 794 C C . SER B 1 20 ? 6.41 -6.16 1.699 1 86.31 20 SER B C 1
ATOM 796 O O . SER B 1 20 ? 5.828 -6.32 2.775 1 86.31 20 SER B O 1
ATOM 798 N N . ASN B 1 21 ? 6.855 -4.996 1.18 1 79.31 21 ASN B N 1
ATOM 799 C CA . ASN B 1 21 ? 6.559 -3.744 1.864 1 79.31 21 ASN B CA 1
ATOM 800 C C . ASN B 1 21 ? 5.184 -3.205 1.475 1 79.31 21 ASN B C 1
ATOM 802 O O . ASN B 1 21 ? 4.957 -2.854 0.316 1 79.31 21 ASN B O 1
ATOM 806 N N . PHE B 1 22 ? 4.316 -3.215 2.295 1 82.06 22 PHE B N 1
ATOM 807 C CA . PHE B 1 22 ? 3.021 -2.576 2.078 1 82.06 22 PHE B CA 1
ATOM 808 C C . PHE B 1 22 ? 3.125 -1.068 2.264 1 82.06 22 PHE B C 1
ATOM 810 O O . PHE B 1 22 ? 3.771 -0.596 3.201 1 82.06 22 PHE B O 1
ATOM 817 N N . VAL B 1 23 ? 2.617 -0.408 1.274 1 84.38 23 VAL B N 1
ATOM 818 C CA . VAL B 1 23 ? 2.754 1.044 1.295 1 84.38 23 VAL B CA 1
ATOM 819 C C . VAL B 1 23 ? 1.382 1.696 1.146 1 84.38 23 VAL B C 1
ATOM 821 O O . VAL B 1 23 ? 0.429 1.057 0.695 1 84.38 23 VAL B O 1
ATOM 824 N N . LEU B 1 24 ? 1.337 2.941 1.599 1 87.56 24 LEU B N 1
ATOM 825 C CA . LEU B 1 24 ? 0.19 3.814 1.366 1 87.56 24 LEU B CA 1
ATOM 826 C C . LEU B 1 24 ? 0.512 4.867 0.31 1 87.56 24 LEU B C 1
ATOM 828 O O . LEU B 1 24 ? 1.578 5.484 0.349 1 87.56 24 LEU B O 1
ATOM 832 N N . ARG B 1 25 ? -0.293 5.004 -0.777 1 84.62 25 ARG B N 1
ATOM 833 C CA . ARG B 1 25 ? -0.069 6.062 -1.754 1 84.62 25 ARG B CA 1
ATOM 834 C C . ARG B 1 25 ? -0.344 7.434 -1.146 1 84.62 25 ARG B C 1
ATOM 836 O O . ARG B 1 25 ? -1.236 7.582 -0.309 1 84.62 25 ARG B O 1
ATOM 843 N N . ILE B 1 26 ? 0.36 8.484 -1.672 1 89.31 26 ILE B N 1
ATOM 844 C CA . ILE B 1 26 ? 0.217 9.844 -1.161 1 89.31 26 ILE B CA 1
ATOM 845 C C . ILE B 1 26 ? -1.201 10.344 -1.421 1 89.31 26 ILE B C 1
ATOM 847 O O . ILE B 1 26 ? -1.79 11.023 -0.578 1 89.31 26 ILE B O 1
ATOM 851 N N . ASP B 1 27 ? -1.792 9.969 -2.557 1 89.25 27 ASP B N 1
ATOM 852 C CA . ASP B 1 27 ? -3.145 10.414 -2.875 1 89.25 27 ASP B CA 1
ATOM 853 C C . ASP B 1 27 ? -4.156 9.875 -1.869 1 89.25 27 ASP B C 1
ATOM 855 O O . ASP B 1 27 ? -5.145 10.539 -1.552 1 89.25 27 ASP B O 1
ATOM 859 N N . ASP B 1 28 ? -3.908 8.641 -1.416 1 88.19 28 ASP B N 1
ATOM 860 C CA . ASP B 1 28 ? -4.762 8.07 -0.379 1 88.19 28 ASP B CA 1
ATOM 861 C C . ASP B 1 28 ? -4.66 8.867 0.919 1 88.19 28 ASP B C 1
ATOM 863 O O . ASP B 1 28 ? -5.672 9.141 1.565 1 88.19 28 ASP B O 1
ATOM 867 N N . LEU B 1 29 ? -3.471 9.242 1.234 1 91.81 29 LEU B N 1
ATOM 868 C CA . LEU B 1 29 ? -3.26 10.047 2.432 1 91.81 29 LEU B CA 1
ATOM 869 C C . LEU B 1 29 ? -3.955 11.398 2.305 1 91.81 29 LEU B C 1
ATOM 871 O O . LEU B 1 29 ? -4.602 11.859 3.246 1 91.81 29 LEU B O 1
ATOM 875 N N . GLU B 1 30 ? -3.805 11.977 1.132 1 93.94 30 GLU B N 1
ATOM 876 C CA . GLU B 1 30 ? -4.441 13.266 0.89 1 93.94 30 GLU B CA 1
ATOM 877 C C . GLU B 1 30 ? -5.961 13.164 1.013 1 93.94 30 GLU B C 1
ATOM 879 O O . GLU B 1 30 ? -6.602 14.031 1.611 1 93.94 30 GLU B O 1
ATOM 884 N N . ARG B 1 31 ? -6.469 12.117 0.439 1 93.56 31 ARG B N 1
ATOM 885 C CA . ARG B 1 31 ? -7.906 11.875 0.515 1 93.56 31 ARG B CA 1
ATOM 886 C C . ARG B 1 31 ? -8.352 11.68 1.959 1 93.56 31 ARG B C 1
ATOM 888 O O . ARG B 1 31 ? -9.312 12.305 2.41 1 93.56 31 ARG B O 1
ATOM 895 N N . ASP B 1 32 ? -7.676 10.844 2.707 1 93.44 32 ASP B N 1
ATOM 896 C CA . ASP B 1 32 ? -8.008 10.57 4.102 1 93.44 32 ASP B CA 1
ATOM 897 C C . ASP B 1 32 ? -7.906 11.836 4.949 1 93.44 32 ASP B C 1
ATOM 899 O O . ASP B 1 32 ? -8.734 12.062 5.832 1 93.44 32 ASP B O 1
ATOM 903 N N . PHE B 1 33 ? -6.902 12.617 4.664 1 96.12 33 PHE B N 1
ATOM 904 C CA . PHE B 1 33 ? -6.711 13.875 5.379 1 96.12 33 PHE B CA 1
ATOM 905 C C . PHE B 1 33 ? -7.887 14.82 5.145 1 96.12 33 PHE B C 1
ATOM 907 O O . PHE B 1 33 ? -8.469 15.344 6.094 1 96.12 33 PHE B O 1
ATOM 914 N N . LYS B 1 34 ? -8.266 15.031 3.918 1 96.44 34 LYS B N 1
ATOM 915 C CA . LYS B 1 34 ? -9.383 15.906 3.553 1 96.44 34 LYS B CA 1
ATOM 916 C C . LYS B 1 34 ? -10.688 15.422 4.184 1 96.44 34 LYS B C 1
ATOM 918 O O . LYS B 1 34 ? -11.484 16.219 4.66 1 96.44 34 LYS B O 1
ATOM 923 N N . GLU B 1 35 ? -10.852 14.148 4.168 1 95.69 35 GLU B N 1
ATOM 924 C CA . GLU B 1 35 ? -12.055 13.57 4.758 1 95.69 35 GLU B CA 1
ATOM 925 C C . GLU B 1 35 ? -12.094 13.797 6.266 1 95.69 35 GLU B C 1
ATOM 927 O O . GLU B 1 35 ? -13.156 14.062 6.832 1 95.69 35 GLU B O 1
ATOM 932 N N . LEU B 1 36 ? -10.969 13.695 6.934 1 94.31 36 LEU B N 1
ATOM 933 C CA . LEU B 1 36 ? -10.867 13.82 8.383 1 94.31 36 LEU B CA 1
ATOM 934 C C . LEU B 1 36 ? -10.914 15.281 8.812 1 94.31 36 LEU B C 1
ATOM 936 O O . LEU B 1 36 ? -11.609 15.625 9.773 1 94.31 36 LEU B O 1
ATOM 940 N N . VAL B 1 37 ? -10.18 16.141 8.141 1 94.56 37 VAL B N 1
ATOM 941 C CA . VAL B 1 37 ? -9.969 17.516 8.586 1 94.56 37 VAL B CA 1
ATOM 942 C C . VAL B 1 37 ? -10.938 18.453 7.855 1 94.56 37 VAL B C 1
ATOM 944 O O . VAL B 1 37 ? -11.336 19.484 8.391 1 94.56 37 VAL B O 1
ATOM 947 N N . GLY B 1 38 ? -11.258 18.125 6.586 1 94.56 38 GLY B N 1
ATOM 948 C CA . GLY B 1 38 ? -12.211 18.906 5.82 1 94.56 38 GLY B CA 1
ATOM 949 C C . GLY B 1 38 ? -11.555 19.828 4.812 1 94.56 38 GLY B C 1
ATOM 950 O O . GLY B 1 38 ? -12.227 20.438 3.982 1 94.56 38 GLY B O 1
ATOM 951 N N . TYR B 1 39 ? -10.289 20.031 4.941 1 92.31 39 TYR B N 1
ATOM 952 C CA . TYR B 1 39 ? -9.555 20.828 3.969 1 92.31 39 TYR B CA 1
ATOM 953 C C . TYR B 1 39 ? -8.32 20.094 3.479 1 92.31 39 TYR B C 1
ATOM 955 O O . TYR B 1 39 ? -7.922 19.078 4.062 1 92.31 39 TYR B O 1
ATOM 963 N N . GLU B 1 40 ? -7.738 20.578 2.328 1 94.06 40 GLU B N 1
ATOM 964 C CA . GLU B 1 40 ? -6.547 19.969 1.749 1 94.06 40 GLU B CA 1
ATOM 965 C C . GLU B 1 40 ? -5.336 20.141 2.662 1 94.06 40 GLU B C 1
ATOM 967 O O . GLU B 1 40 ? -5.281 21.078 3.457 1 94.06 40 GLU B O 1
ATOM 972 N N . LEU B 1 41 ? -4.383 19.188 2.498 1 93.81 41 LEU B N 1
ATOM 973 C CA . LEU B 1 41 ? -3.135 19.297 3.246 1 93.81 41 LEU B CA 1
ATOM 974 C C . LEU B 1 41 ? -2.432 20.609 2.943 1 93.81 41 LEU B C 1
ATOM 976 O O . LEU B 1 41 ? -2.203 20.953 1.779 1 93.81 41 LEU B O 1
ATOM 980 N N . SER B 1 42 ? -2.186 21.453 3.947 1 92.5 42 SER B N 1
ATOM 981 C CA . SER B 1 42 ? -1.645 22.797 3.816 1 92.5 42 SER B CA 1
ATOM 982 C C . SER B 1 42 ? -0.123 22.781 3.717 1 92.5 42 SER B C 1
ATOM 984 O O . SER B 1 42 ? 0.561 23.516 4.434 1 92.5 42 SER B O 1
ATOM 986 N N . TYR B 1 43 ? 0.465 21.938 2.828 1 92.31 43 TYR B N 1
ATOM 987 C CA . TYR B 1 43 ? 1.914 21.828 2.705 1 92.31 43 TYR B CA 1
ATOM 988 C C . TYR B 1 43 ? 2.531 23.156 2.307 1 92.31 43 TYR B C 1
ATOM 990 O O . TYR B 1 43 ? 3.68 23.438 2.652 1 92.31 43 TYR B O 1
ATOM 998 N N . ASN B 1 44 ? 1.733 24.047 1.632 1 92.31 44 ASN B N 1
ATOM 999 C CA . ASN B 1 44 ? 2.242 25.344 1.164 1 92.31 44 ASN B CA 1
ATOM 1000 C C . ASN B 1 44 ? 2.559 26.266 2.328 1 92.31 44 ASN B C 1
ATOM 1002 O O . ASN B 1 44 ? 3.453 27.109 2.229 1 92.31 44 ASN B O 1
ATOM 1006 N N . LYS B 1 45 ? 1.894 26.125 3.334 1 92.06 45 LYS B N 1
ATOM 1007 C CA . LYS B 1 45 ? 2.113 26.922 4.535 1 92.06 45 LYS B CA 1
ATOM 1008 C C . LYS B 1 45 ? 3.461 26.594 5.176 1 92.06 45 LYS B C 1
ATOM 1010 O O . LYS B 1 45 ? 3.988 27.391 5.961 1 92.06 45 LYS B O 1
ATOM 1015 N N . PHE B 1 46 ? 4.035 25.516 4.801 1 93 46 PHE B N 1
ATOM 1016 C CA . PHE B 1 46 ? 5.277 25.062 5.418 1 93 46 PHE B CA 1
ATOM 1017 C C . PHE B 1 46 ? 6.402 25.016 4.391 1 93 46 PHE B C 1
ATOM 1019 O O . PHE B 1 46 ? 7.273 24.141 4.461 1 93 46 PHE B O 1
ATOM 1026 N N . LYS B 1 47 ? 6.359 25.75 3.387 1 93 47 LYS B N 1
ATOM 1027 C CA . LYS B 1 47 ? 7.414 26 2.408 1 93 47 LYS B CA 1
ATOM 1028 C C . LYS B 1 47 ? 7.641 24.766 1.526 1 93 47 LYS B C 1
ATOM 1030 O O . LYS B 1 47 ? 8.773 24.484 1.124 1 93 47 LYS B O 1
ATOM 1035 N N . SER B 1 48 ? 6.641 23.984 1.381 1 94.75 48 SER B N 1
ATOM 1036 C CA . SER B 1 48 ? 6.707 22.844 0.471 1 94.75 48 SER B CA 1
ATOM 1037 C C . SER B 1 48 ? 5.844 23.062 -0.767 1 94.75 48 SER B C 1
ATOM 1039 O O . SER B 1 48 ? 4.809 23.734 -0.694 1 94.75 48 SER B O 1
ATOM 1041 N N . LYS B 1 49 ? 6.281 22.453 -1.806 1 94.06 49 LYS B N 1
ATOM 1042 C CA . LYS B 1 49 ? 5.586 22.656 -3.072 1 94.06 49 LYS B CA 1
ATOM 1043 C C . LYS B 1 49 ? 4.613 21.516 -3.357 1 94.06 49 LYS B C 1
ATOM 1045 O O . LYS B 1 49 ? 3.832 21.578 -4.309 1 94.06 49 LYS B O 1
ATOM 1050 N N . SER B 1 50 ? 4.688 20.422 -2.605 1 92.56 50 SER B N 1
ATOM 1051 C CA . SER B 1 50 ? 3.822 19.266 -2.768 1 92.56 50 SER B CA 1
ATOM 1052 C C . SER B 1 50 ? 3.707 18.469 -1.466 1 92.56 50 SER B C 1
ATOM 1054 O O . SER B 1 50 ? 4.492 18.672 -0.539 1 92.56 50 SER B O 1
ATOM 1056 N N . THR B 1 51 ? 2.691 17.672 -1.412 1 93.12 51 THR B N 1
ATOM 1057 C CA . THR B 1 51 ? 2.537 16.766 -0.275 1 93.12 51 THR B CA 1
ATOM 1058 C C . THR B 1 51 ? 3.781 15.898 -0.099 1 93.12 51 THR B C 1
ATOM 1060 O O . THR B 1 51 ? 4.266 15.719 1.02 1 93.12 51 THR B O 1
ATOM 1063 N N . GLU B 1 52 ? 4.262 15.359 -1.205 1 92.31 52 GLU B N 1
ATOM 1064 C CA . GLU B 1 52 ? 5.465 14.531 -1.157 1 92.31 52 GLU B CA 1
ATOM 1065 C C . GLU B 1 52 ? 6.625 15.289 -0.513 1 92.31 52 GLU B C 1
ATOM 1067 O O . GLU B 1 52 ? 7.293 14.766 0.379 1 92.31 52 GLU B O 1
ATOM 1072 N N . GLU B 1 53 ? 6.844 16.531 -0.997 1 92.25 53 GLU B N 1
ATOM 1073 C CA . GLU B 1 53 ? 7.926 17.344 -0.444 1 92.25 53 GLU B CA 1
ATOM 1074 C C . GLU B 1 53 ? 7.742 17.562 1.056 1 92.25 53 GLU B C 1
ATOM 1076 O O . GLU B 1 53 ? 8.695 17.422 1.828 1 92.25 53 GLU B O 1
ATOM 1081 N N . TYR B 1 54 ? 6.543 17.891 1.465 1 94.19 54 TYR B N 1
ATOM 1082 C CA . TYR B 1 54 ? 6.262 18.109 2.881 1 94.19 54 TYR B CA 1
ATOM 1083 C C . TYR B 1 54 ? 6.559 16.844 3.688 1 94.19 54 TYR B C 1
ATOM 1085 O O . TYR B 1 54 ? 7.203 16.906 4.738 1 94.19 54 TYR B O 1
ATOM 1093 N N . LEU B 1 55 ? 6.168 15.672 3.219 1 93.94 55 LEU B N 1
ATOM 1094 C CA . LEU B 1 55 ? 6.336 14.406 3.926 1 93.94 55 LEU B CA 1
ATOM 1095 C C . LEU B 1 55 ? 7.812 14.078 4.109 1 93.94 55 LEU B C 1
ATOM 1097 O O . LEU B 1 55 ? 8.203 13.484 5.113 1 93.94 55 LEU B O 1
ATOM 1101 N N . ARG B 1 56 ? 8.625 14.516 3.227 1 92.69 56 ARG B N 1
ATOM 1102 C CA . ARG B 1 56 ? 10.055 14.281 3.332 1 92.69 56 ARG B CA 1
ATOM 1103 C C . ARG B 1 56 ? 10.672 15.109 4.457 1 92.69 56 ARG B C 1
ATOM 1105 O O . ARG B 1 56 ? 11.781 14.828 4.906 1 92.69 56 ARG B O 1
ATOM 1112 N N . THR B 1 57 ? 10 16.172 4.883 1 93.94 57 THR B N 1
ATOM 1113 C CA . THR B 1 57 ? 10.508 17.016 5.961 1 93.94 57 THR B CA 1
ATOM 1114 C C . THR B 1 57 ? 10.188 16.406 7.32 1 93.94 57 THR B C 1
ATOM 1116 O O . THR B 1 57 ? 10.703 16.859 8.344 1 93.94 57 THR B O 1
ATOM 1119 N N . ILE B 1 58 ? 9.375 15.414 7.375 1 93.81 58 ILE B N 1
ATOM 1120 C CA . ILE B 1 58 ? 9.023 14.789 8.648 1 93.81 58 ILE B CA 1
ATOM 1121 C C . ILE B 1 58 ? 9.383 13.305 8.609 1 93.81 58 ILE B C 1
ATOM 1123 O O . ILE B 1 58 ? 8.516 12.445 8.797 1 93.81 58 ILE B O 1
ATOM 1127 N N . PRO B 1 59 ? 10.625 12.906 8.57 1 92.06 59 PRO B N 1
ATOM 1128 C CA . PRO B 1 59 ? 11.07 11.516 8.445 1 92.06 59 PRO B CA 1
ATOM 1129 C C . PRO B 1 59 ? 10.82 10.703 9.719 1 92.06 59 PRO B C 1
ATOM 1131 O O . PRO B 1 59 ? 10.852 9.469 9.68 1 92.06 59 PRO B O 1
ATOM 1134 N N . ASP B 1 60 ? 10.547 11.422 10.766 1 92.06 60 ASP B N 1
ATOM 1135 C CA . ASP B 1 60 ? 10.219 10.742 12.016 1 92.06 60 ASP B CA 1
ATOM 1136 C C . ASP B 1 60 ? 8.805 10.164 11.969 1 92.06 60 ASP B C 1
ATOM 1138 O O . ASP B 1 60 ? 8.453 9.312 12.789 1 92.06 60 ASP B O 1
ATOM 1142 N N . VAL B 1 61 ? 7.984 10.5 11.008 1 93.31 61 VAL B N 1
ATOM 1143 C CA . VAL B 1 61 ? 6.594 10.07 10.898 1 93.31 61 VAL B CA 1
ATOM 1144 C C . VAL B 1 61 ? 6.453 9.062 9.758 1 93.31 61 VAL B C 1
ATOM 1146 O O . VAL B 1 61 ? 5.734 8.07 9.891 1 93.31 61 VAL B O 1
ATOM 1149 N N . CYS B 1 62 ? 7.137 9.305 8.664 1 92.5 62 CYS B N 1
ATOM 1150 C CA . CYS B 1 62 ? 6.98 8.422 7.512 1 92.5 62 CYS B CA 1
ATOM 1151 C C . CYS 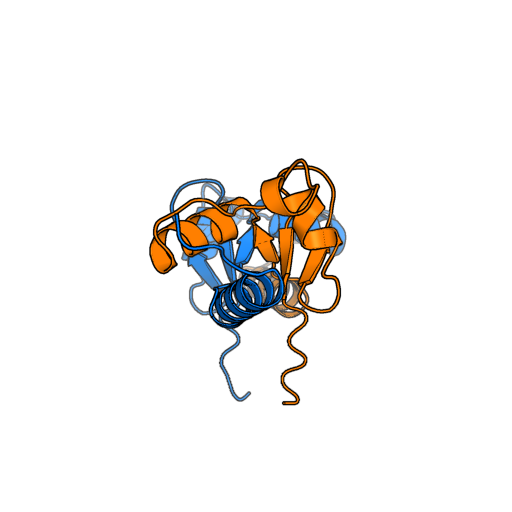B 1 62 ? 8.219 8.461 6.621 1 92.5 62 CYS B C 1
ATOM 1153 O O . CYS B 1 62 ? 9.039 9.375 6.738 1 92.5 62 CYS B O 1
ATOM 1155 N N . GLN B 1 63 ? 8.305 7.391 5.816 1 90.06 63 GLN B N 1
ATOM 1156 C CA . GLN B 1 63 ? 9.352 7.293 4.797 1 90.06 63 GLN B CA 1
ATOM 1157 C C . GLN B 1 63 ? 8.742 7.195 3.4 1 90.06 63 GLN B C 1
ATOM 1159 O O . GLN B 1 63 ? 7.797 6.441 3.178 1 90.06 63 GLN B O 1
ATOM 1164 N N . ILE B 1 64 ? 9.164 8.031 2.596 1 88.5 64 ILE B N 1
ATOM 1165 C CA . ILE B 1 64 ? 8.703 8.047 1.213 1 88.5 64 ILE B CA 1
ATOM 1166 C C . ILE B 1 64 ? 9.539 7.082 0.377 1 88.5 64 ILE B C 1
ATOM 1168 O O . ILE B 1 64 ? 10.766 7.105 0.436 1 88.5 64 ILE B O 1
ATOM 1172 N N . GLN B 1 65 ? 8.789 6.16 -0.196 1 82.56 65 GLN B N 1
ATOM 1173 C CA . GLN B 1 65 ? 9.453 5.23 -1.104 1 82.56 65 GLN B CA 1
ATOM 1174 C C . GLN B 1 65 ? 9.242 5.641 -2.559 1 82.56 65 GLN B C 1
ATOM 1176 O O . GLN B 1 65 ? 8.109 5.848 -2.994 1 82.56 65 GLN B O 1
ATOM 1181 N N . GLY B 1 66 ? 10.359 5.547 -3.471 1 73.56 66 GLY B N 1
ATOM 1182 C CA . GLY B 1 66 ? 10.297 5.73 -4.91 1 73.56 66 GLY B CA 1
ATOM 1183 C C . GLY B 1 66 ? 10.062 7.176 -5.316 1 73.56 66 GLY B C 1
ATOM 1184 O O . GLY B 1 66 ? 10.211 8.086 -4.5 1 73.56 66 GLY B O 1
ATOM 1185 N N . THR B 1 67 ? 10.062 7.309 -6.797 1 58.88 67 THR B N 1
ATOM 1186 C CA . THR B 1 67 ? 9.789 8.586 -7.445 1 58.88 67 THR B CA 1
ATOM 1187 C C . THR B 1 67 ? 8.445 8.547 -8.172 1 58.88 67 THR B C 1
ATOM 1189 O O . THR B 1 67 ? 7.953 7.477 -8.523 1 58.88 67 THR B O 1
ATOM 1192 N N . GLY B 1 68 ? 7.414 9.727 -8.211 1 55.03 68 GLY B N 1
ATOM 1193 C CA . GLY B 1 68 ? 6.078 9.828 -8.773 1 55.03 68 GLY B CA 1
ATOM 1194 C C . GLY B 1 68 ? 4.98 9.68 -7.738 1 55.03 68 GLY B C 1
ATOM 1195 O O . GLY B 1 68 ? 5.141 10.094 -6.59 1 55.03 68 GLY B O 1
ATOM 1196 N N . PRO B 1 69 ? 3.732 9.023 -8.219 1 58.81 69 PRO B N 1
ATOM 1197 C CA . PRO B 1 69 ? 2.838 8.938 -7.062 1 58.81 69 PRO B CA 1
ATOM 1198 C C . PRO B 1 69 ? 3.432 8.133 -5.914 1 58.81 69 PRO B C 1
ATOM 1200 O O . PRO B 1 69 ? 3.535 6.906 -6.004 1 58.81 69 PRO B O 1
ATOM 1203 N N . SER B 1 70 ? 4.391 8.695 -5.172 1 66.12 70 SER B N 1
ATOM 1204 C CA . SER B 1 7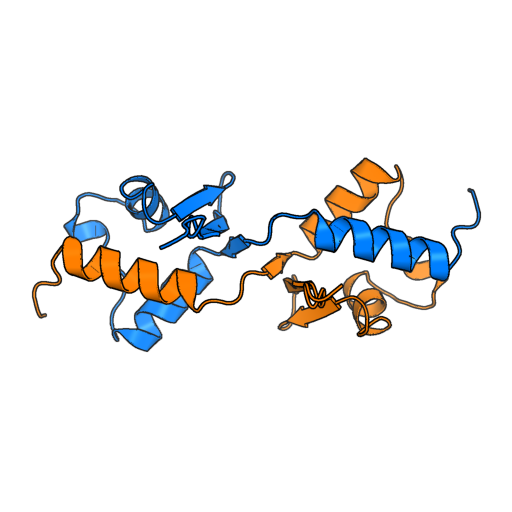0 ? 5.215 8.148 -4.102 1 66.12 70 SER B CA 1
ATOM 1205 C C . SER B 1 70 ? 4.363 7.41 -3.072 1 66.12 70 SER B C 1
ATOM 1207 O O . SER B 1 70 ? 3.186 7.727 -2.891 1 66.12 70 SER B O 1
ATOM 1209 N N . ALA B 1 71 ? 4.918 6.297 -2.664 1 78.19 71 ALA B N 1
ATOM 1210 C CA . ALA B 1 71 ? 4.301 5.5 -1.604 1 78.19 71 ALA B CA 1
ATOM 1211 C C . ALA B 1 71 ? 4.891 5.852 -0.241 1 78.19 71 ALA B C 1
ATOM 1213 O O . ALA B 1 71 ? 6.027 6.324 -0.153 1 78.19 71 ALA B O 1
ATOM 1214 N N . LEU B 1 72 ? 4.004 5.82 0.73 1 80.62 72 LEU B N 1
ATOM 1215 C CA . LEU B 1 72 ? 4.367 6.105 2.115 1 80.62 72 LEU B CA 1
ATOM 1216 C C . LEU B 1 72 ? 4.422 4.82 2.934 1 80.62 72 LEU B C 1
ATOM 1218 O O . LEU B 1 72 ? 3.57 3.941 2.781 1 80.62 72 LEU B O 1
ATOM 1222 N N . LYS B 1 73 ? 5.523 4.613 3.695 1 81.38 73 LYS B N 1
ATOM 1223 C CA . LYS B 1 73 ? 5.59 3.621 4.762 1 81.38 73 LYS B CA 1
ATOM 1224 C C . LYS B 1 73 ? 5.477 4.277 6.133 1 81.38 73 LYS B C 1
ATOM 1226 O O . LYS B 1 73 ? 6.059 5.336 6.371 1 81.38 73 LYS B O 1
ATOM 1231 N N . ASN B 1 74 ? 4.477 3.752 6.961 1 76 74 ASN B N 1
ATOM 1232 C CA . ASN B 1 74 ? 4.379 4.258 8.328 1 76 74 ASN B CA 1
ATOM 1233 C C . ASN B 1 74 ? 5.613 3.9 9.148 1 76 74 ASN B C 1
ATOM 1235 O O . ASN B 1 74 ? 6.121 2.779 9.055 1 76 74 ASN B O 1
ATOM 1239 N N . ASN B 1 75 ? 6.355 4.852 9.797 1 69.75 75 ASN B N 1
ATOM 1240 C CA . ASN B 1 75 ? 7.469 4.559 10.695 1 69.75 75 ASN B CA 1
ATOM 1241 C C . ASN B 1 75 ? 6.977 4.133 12.078 1 69.75 75 ASN B C 1
ATOM 1243 O O . ASN B 1 75 ? 7.781 3.932 12.992 1 69.75 75 ASN B O 1
ATOM 1247 N N . THR B 1 76 ? 5.75 3.711 12.391 1 54.88 76 THR B N 1
ATOM 1248 C CA . THR B 1 76 ? 5.32 3.354 13.734 1 54.88 76 THR B CA 1
ATOM 1249 C C . THR B 1 76 ? 6.016 2.076 14.203 1 54.88 76 THR B C 1
ATOM 1251 O O . THR B 1 76 ? 5.941 1.044 13.531 1 54.88 76 THR B O 1
ATOM 1254 N N . ASP B 1 77 ? 7.293 2.004 14.594 1 44.72 77 ASP B N 1
ATOM 1255 C CA . ASP B 1 77 ? 7.68 0.987 15.57 1 44.72 77 ASP B CA 1
ATOM 1256 C C . ASP B 1 77 ? 6.562 0.732 16.578 1 44.72 77 ASP B C 1
ATOM 1258 O O . ASP B 1 77 ? 6.047 1.668 17.188 1 44.72 77 ASP B O 1
ATOM 1262 N N . ALA B 1 78 ? 5.578 -0.353 16.328 1 33.53 78 ALA B N 1
ATOM 1263 C CA . ALA B 1 78 ? 4.738 -0.838 17.422 1 33.53 78 ALA B CA 1
ATOM 1264 C C . ALA B 1 78 ? 5.348 -0.503 18.766 1 33.53 78 ALA B C 1
ATOM 1266 O O . ALA B 1 78 ? 4.77 -0.815 19.812 1 33.53 78 ALA B O 1
ATOM 1267 N N . ARG B 1 79 ? 6.57 -0.492 19.031 1 27.16 79 ARG B N 1
ATOM 1268 C CA . ARG B 1 79 ? 6.906 -0.6 20.438 1 27.16 79 ARG B CA 1
ATOM 1269 C C . ARG B 1 79 ? 6.398 0.611 21.219 1 27.16 79 ARG B C 1
ATOM 1271 O O . ARG B 1 79 ? 6.809 0.841 22.359 1 27.16 79 ARG B O 1
ATOM 1278 N N . VAL B 1 80 ? 5.375 1.333 20.688 1 22.16 80 VAL B N 1
ATOM 1279 C CA . VAL B 1 80 ? 5.016 2.062 21.906 1 22.16 80 VAL B CA 1
ATOM 1280 C C . VAL B 1 80 ? 4.395 1.104 22.922 1 22.16 80 VAL B C 1
ATOM 1282 O O . VAL B 1 80 ? 3.686 0.166 22.547 1 22.16 80 VAL B O 1
#

InterPro domains:
  IPR025605 OST-HTH/LOTUS domain [PF12872] (10-70)
  IPR041966 LOTUS-like domain [G3DSA:3.30.420.610] (2-73)

Radius of gyration: 18.47 Å; Cα contacts (8 Å, |Δi|>4): 193; chains: 2; bounding box: 24×57×40 Å

pLDDT: mean 84.45, std 16.78, range [17.86, 96.44]

Secondary structure (DSSP, 8-state):
-----HHHHHHHHHHHHHHS--BEEHHHHHHHHHHHHSS---GGGGT-SSHHHHHHT-TTTEEEESSSS-EEEE------/-----HHHHHHHHHHHHHHS--BEEHHHHHHHHHHHHSS---GGGGT-SSHHHHHHT-TTTEEEESSSS-EEEE---TT-

Nearest PDB structures (foldseek):
  8wxs-assembly1_B  TM=7.096E-01  e=9.891E-04  Drosophila melanogaster
  8wxs-assembly1_A  TM=6.912E-01  e=1.561E-03  Drosophila melanogaster
  3s93-assembly1_A  TM=6.555E-01  e=1.127E-03  Homo sapiens
  3rco-assembly1_B  TM=5.983E-01  e=6.397E-02  Homo sapiens
  2lh9-assembly1_A  TM=5.814E-01  e=9.456E-02  Mus musculus

Solvent-accessible surface area (backbone atoms only — not comparable to full-atom values): 9600 Å² total; per-residue (Å²): 128,82,81,76,45,71,67,56,50,51,52,51,52,43,52,48,50,72,69,50,79,51,28,31,46,51,67,57,50,49,50,53,42,26,71,73,73,67,50,74,82,66,30,62,81,68,81,21,93,37,66,69,55,38,48,67,73,39,61,86,52,28,44,79,43,84,87,72,97,30,28,34,32,67,51,80,74,71,85,116,127,82,82,76,44,70,70,55,50,51,50,51,52,43,52,47,50,73,70,50,80,51,28,32,48,52,66,56,52,48,50,52,43,25,70,73,74,67,49,72,82,66,30,62,82,69,80,22,92,35,66,70,56,39,47,66,74,40,62,85,50,27,45,79,45,83,85,72,95,28,29,34,34,66,53,74,65,73,80,112